Protein AF-A0A536T4I9-F1 (afdb_monomer)

Mean predicted aligned error: 5.77 Å

Radius of gyration: 16.36 Å; Cα contacts (8 Å, |Δi|>4): 347; chains: 1; bounding box: 30×30×63 Å

Secondary structure (DSSP, 8-state):
----S-EEEEEEEEEEEEGGGGGGGS-TTS-HHHHHHHHHHEEEEEEEEEEEEEEEEGGG-S-SSTTTEEEEEEEEEEEEEE--STTSPPEEEEEEEEEEETTEEEEEEEEEEETTEEEEEEEEEES-TT-TT---EEEEEEE---

pLDDT: mean 88.09, std 9.7, range [40.94, 97.31]

Solvent-accessible surface area (backbone atoms only — not comparable to full-atom values): 7723 Å² total; per-residue (Å²): 131,86,75,69,87,42,75,46,81,45,78,49,77,35,74,66,45,59,42,46,56,50,41,76,76,55,66,85,86,54,60,67,65,58,39,53,45,41,48,62,16,27,74,34,30,40,33,28,71,27,40,39,38,39,35,33,43,55,80,58,59,72,24,83,45,74,91,56,15,46,37,35,38,38,33,35,39,37,55,25,27,41,45,85,49,90,96,54,83,44,37,35,55,27,26,34,40,41,39,33,56,43,35,27,37,41,34,42,28,59,36,29,29,45,89,86,26,42,32,32,66,28,39,38,36,30,77,42,74,80,48,93,79,62,57,80,47,75,49,63,47,76,55,64,85,130

Nearest PDB structures (foldseek):
  5vtg-assembly1_A  TM=4.777E-01  e=1.080E+00  Escherichia coli K-12

Sequence (146 aa):
MAGGPGTIDLTAQVARADLREAYRYLPAKLPAAVRGWLRRSLVGGTASDGRLKLSGDLADFPFADAKKGQLQLALKGQGVTLDYADQWPPLFDLGGELRIDGPHLTVEARTGRVFSTALSQVKAGIADLRSPNRIVQIEGEAAGPT

Structure (mmCIF, N/CA/C/O backbone):
data_AF-A0A536T4I9-F1
#
_entry.id   AF-A0A536T4I9-F1
#
loop_
_atom_site.group_PDB
_atom_site.id
_atom_site.type_symbol
_atom_site.label_atom_id
_atom_site.label_alt_id
_atom_site.label_comp_id
_atom_site.label_asym_id
_atom_site.label_entity_id
_atom_site.label_seq_id
_atom_site.pdbx_PDB_ins_code
_atom_site.Cartn_x
_atom_site.Cartn_y
_atom_site.Cartn_z
_atom_site.occupancy
_atom_site.B_iso_or_equiv
_atom_site.auth_seq_id
_atom_site.auth_comp_id
_atom_site.auth_asym_id
_atom_site.auth_atom_id
_atom_site.pdbx_PDB_model_num
ATOM 1 N N . MET A 1 1 ? 9.918 -11.004 -34.258 1.00 40.94 1 MET A N 1
ATOM 2 C CA . MET A 1 1 ? 10.614 -10.398 -33.104 1.00 40.94 1 MET A CA 1
ATOM 3 C C . MET A 1 1 ? 9.533 -9.875 -32.177 1.00 40.94 1 MET A C 1
ATOM 5 O O . MET A 1 1 ? 8.751 -9.046 -32.620 1.00 40.94 1 MET A O 1
ATOM 9 N N . ALA A 1 2 ? 9.376 -10.441 -30.980 1.00 48.91 2 ALA A N 1
ATOM 10 C CA . ALA A 1 2 ? 8.368 -9.951 -30.043 1.00 48.91 2 ALA A CA 1
ATOM 11 C C . ALA A 1 2 ? 8.836 -8.585 -29.526 1.00 48.91 2 ALA A C 1
ATOM 13 O O . ALA A 1 2 ? 9.878 -8.507 -28.877 1.00 48.91 2 ALA A O 1
ATOM 14 N N . GLY A 1 3 ? 8.122 -7.516 -29.889 1.00 55.19 3 GLY A N 1
ATOM 15 C CA . GLY A 1 3 ? 8.363 -6.189 -29.331 1.00 55.19 3 GLY A CA 1
ATOM 16 C C . GLY A 1 3 ? 8.261 -6.272 -27.813 1.00 55.19 3 GLY A C 1
ATOM 17 O O . GLY A 1 3 ? 7.338 -6.903 -27.295 1.00 55.19 3 GLY A O 1
ATOM 18 N N . GLY A 1 4 ? 9.243 -5.707 -27.108 1.00 69.06 4 GLY A N 1
ATOM 19 C CA . GLY A 1 4 ? 9.216 -5.628 -25.651 1.00 69.06 4 GLY A CA 1
ATOM 20 C C . GLY A 1 4 ? 7.925 -4.964 -25.150 1.00 69.06 4 GLY A C 1
ATOM 21 O O . GLY A 1 4 ? 7.175 -4.393 -25.941 1.00 69.06 4 GLY A O 1
ATOM 22 N N . PRO A 1 5 ? 7.653 -5.000 -23.836 1.00 76.25 5 PRO A N 1
ATOM 23 C CA . PRO A 1 5 ? 6.429 -4.429 -23.261 1.00 76.25 5 PRO A CA 1
ATOM 24 C C . PRO A 1 5 ? 6.227 -2.933 -23.576 1.00 76.25 5 PRO A C 1
ATOM 26 O O . PRO A 1 5 ? 5.128 -2.423 -23.382 1.00 76.25 5 PRO A O 1
ATOM 29 N N . GLY A 1 6 ? 7.255 -2.261 -24.101 1.00 82.75 6 GLY A N 1
ATOM 30 C CA . GLY A 1 6 ? 7.193 -0.912 -24.637 1.00 82.75 6 GLY A CA 1
ATOM 31 C C . GLY A 1 6 ? 7.593 0.132 -23.606 1.00 82.75 6 GLY A C 1
ATOM 32 O O . GLY A 1 6 ? 7.773 -0.153 -22.419 1.00 82.75 6 GLY A O 1
ATOM 33 N N . THR A 1 7 ? 7.734 1.362 -24.081 1.00 85.25 7 THR A N 1
ATOM 34 C CA . THR A 1 7 ? 7.931 2.527 -23.223 1.00 85.25 7 THR A CA 1
ATOM 35 C C . THR A 1 7 ? 6.574 3.056 -22.781 1.00 85.25 7 THR A C 1
ATOM 37 O O . THR A 1 7 ? 5.632 3.110 -23.571 1.00 85.25 7 THR A O 1
ATOM 40 N N . ILE A 1 8 ? 6.478 3.454 -21.518 1.00 86.62 8 ILE A N 1
ATOM 41 C CA . ILE A 1 8 ? 5.304 4.115 -20.959 1.00 86.62 8 ILE A CA 1
ATOM 42 C C . ILE A 1 8 ? 5.672 5.538 -20.543 1.00 86.62 8 ILE A C 1
ATOM 44 O O . ILE A 1 8 ? 6.784 5.783 -20.081 1.00 86.62 8 ILE A O 1
ATOM 48 N N . ASP A 1 9 ? 4.734 6.463 -20.702 1.00 90.69 9 ASP A N 1
ATOM 49 C CA . ASP A 1 9 ? 4.720 7.753 -20.018 1.00 90.69 9 ASP A CA 1
ATOM 50 C C . ASP A 1 9 ? 3.274 8.024 -19.602 1.00 90.69 9 ASP A C 1
ATOM 52 O O . ASP A 1 9 ? 2.407 8.343 -20.417 1.00 90.69 9 ASP A O 1
ATOM 56 N N . LEU A 1 10 ? 2.987 7.750 -18.335 1.00 89.88 10 LEU A N 1
ATOM 57 C CA . LEU A 1 10 ? 1.659 7.793 -17.757 1.00 89.88 10 LEU A CA 1
ATOM 58 C C . LEU A 1 10 ? 1.683 8.686 -16.526 1.00 89.88 10 LEU A C 1
ATOM 60 O O . LEU A 1 10 ? 2.354 8.400 -15.533 1.00 89.88 10 LEU A O 1
ATOM 64 N N . THR A 1 11 ? 0.853 9.720 -16.563 1.00 93.19 11 THR A N 1
ATOM 65 C CA . THR A 1 11 ? 0.447 10.464 -15.375 1.00 93.19 11 THR A CA 1
ATOM 66 C C . THR A 1 11 ? -1.043 10.252 -15.179 1.00 93.19 11 THR A C 1
ATOM 68 O O . THR A 1 11 ? -1.835 10.536 -16.075 1.00 93.19 11 THR A O 1
ATOM 71 N N . ALA A 1 12 ? -1.430 9.744 -14.014 1.00 91.38 12 ALA A N 1
ATOM 72 C CA . ALA A 1 12 ? -2.823 9.509 -13.675 1.00 91.38 12 ALA A CA 1
ATOM 73 C C . ALA A 1 12 ? -3.155 10.116 -12.314 1.00 91.38 12 ALA A C 1
ATOM 75 O O . ALA A 1 12 ? -2.356 10.082 -11.375 1.00 91.38 12 ALA A O 1
ATOM 76 N N . GLN A 1 13 ? -4.362 10.661 -12.217 1.00 93.69 13 GLN A N 1
ATOM 77 C CA . GLN A 1 13 ? -4.939 11.131 -10.968 1.00 93.69 13 GLN A CA 1
ATOM 78 C C . GLN A 1 13 ? -6.263 10.419 -10.742 1.00 93.69 13 GLN A C 1
ATOM 80 O O . GLN A 1 13 ? -7.064 10.256 -11.661 1.00 93.69 13 GLN A O 1
ATOM 85 N N . VAL A 1 14 ? -6.481 9.988 -9.508 1.00 89.56 14 VAL A N 1
ATOM 86 C CA . VAL A 1 14 ? -7.653 9.228 -9.101 1.00 89.56 14 VAL A CA 1
ATOM 87 C C . VAL A 1 14 ? -8.263 9.939 -7.906 1.00 89.56 14 VAL A C 1
ATOM 89 O O . VAL A 1 14 ? -7.732 9.886 -6.798 1.00 89.56 14 VAL A O 1
ATOM 92 N N . ALA A 1 15 ? -9.387 10.618 -8.133 1.00 92.12 15 ALA A N 1
ATOM 93 C CA . ALA A 1 15 ? -10.099 11.315 -7.063 1.00 92.12 15 ALA A CA 1
ATOM 94 C C . ALA A 1 15 ? -10.660 10.323 -6.033 1.00 92.12 15 ALA A C 1
ATOM 96 O O . ALA A 1 15 ? -10.573 10.548 -4.827 1.00 92.12 15 ALA A O 1
ATOM 97 N N . ARG A 1 16 ? -11.206 9.203 -6.521 1.00 93.19 16 ARG A N 1
ATOM 98 C CA . ARG A 1 16 ? -11.706 8.097 -5.709 1.00 93.19 16 ARG A CA 1
ATOM 99 C C . ARG A 1 16 ? -11.555 6.780 -6.465 1.00 93.19 16 ARG A C 1
ATOM 101 O O . ARG A 1 16 ? -11.851 6.725 -7.655 1.00 93.19 16 ARG A O 1
ATOM 108 N N . ALA A 1 17 ? -11.144 5.727 -5.771 1.00 92.69 17 ALA A N 1
ATOM 109 C CA . ALA A 1 17 ? -11.150 4.360 -6.279 1.00 92.69 17 ALA A CA 1
ATOM 110 C C . ALA A 1 17 ? -11.569 3.369 -5.195 1.00 92.69 17 ALA A C 1
ATOM 112 O O . ALA A 1 17 ? -11.361 3.595 -4.004 1.00 92.69 17 ALA A O 1
ATOM 113 N N . ASP A 1 18 ? -12.145 2.256 -5.632 1.00 95.12 18 ASP A N 1
ATOM 114 C CA . ASP A 1 18 ? -12.391 1.099 -4.783 1.00 95.12 18 ASP A CA 1
ATOM 115 C C . ASP A 1 18 ? -11.110 0.263 -4.687 1.00 95.12 18 ASP A C 1
ATOM 117 O O . ASP A 1 18 ? -10.575 -0.188 -5.706 1.00 95.12 18 ASP A O 1
ATOM 121 N N . LEU A 1 19 ? -10.601 0.063 -3.470 1.00 93.50 19 LEU A N 1
ATOM 122 C CA . LEU A 1 19 ? -9.367 -0.695 -3.258 1.00 93.50 19 LEU A CA 1
ATOM 123 C C . LEU A 1 19 ? -9.527 -2.185 -3.574 1.00 93.50 19 LEU A C 1
ATOM 125 O O . LEU A 1 19 ? -8.531 -2.834 -3.896 1.00 93.50 19 LEU A O 1
ATOM 129 N N . ARG A 1 20 ? -10.758 -2.711 -3.585 1.00 95.00 20 ARG A N 1
ATOM 130 C CA . ARG A 1 20 ? -11.042 -4.097 -3.992 1.00 95.00 20 ARG A CA 1
ATOM 131 C C . ARG A 1 20 ? -10.660 -4.357 -5.444 1.00 95.00 20 ARG A C 1
ATOM 133 O O . ARG A 1 20 ? -10.304 -5.474 -5.795 1.00 95.00 20 ARG A O 1
ATOM 140 N N . GLU A 1 21 ? -10.664 -3.322 -6.282 1.00 93.62 21 GLU A N 1
ATOM 141 C CA . GLU A 1 21 ? -10.322 -3.417 -7.704 1.00 93.62 21 GLU A CA 1
ATOM 142 C C . GLU A 1 21 ? -8.840 -3.119 -7.993 1.00 93.62 21 GLU A C 1
ATOM 144 O O . GLU A 1 21 ? -8.403 -3.198 -9.144 1.00 93.62 21 GLU A O 1
ATOM 149 N N . ALA A 1 22 ? -8.028 -2.823 -6.969 1.00 90.19 22 ALA A N 1
ATOM 150 C CA . ALA A 1 22 ? -6.627 -2.428 -7.137 1.00 90.19 22 ALA A CA 1
ATOM 151 C C . ALA A 1 22 ? -5.792 -3.469 -7.910 1.00 90.19 22 ALA A C 1
ATOM 153 O O . ALA A 1 22 ? -4.933 -3.110 -8.718 1.00 90.19 22 ALA A O 1
ATOM 154 N N . TYR A 1 23 ? -6.082 -4.765 -7.736 1.00 89.44 23 TYR A N 1
ATOM 155 C CA . TYR A 1 23 ? -5.378 -5.866 -8.411 1.00 89.44 23 TYR A CA 1
ATOM 156 C C . TYR A 1 23 ? -5.459 -5.808 -9.949 1.00 89.44 23 TYR A C 1
ATOM 158 O O . TYR A 1 23 ? -4.626 -6.402 -10.645 1.00 89.44 23 TYR A O 1
ATOM 166 N N . ARG A 1 24 ? -6.458 -5.110 -10.504 1.00 90.12 24 ARG A N 1
ATOM 167 C CA . ARG A 1 24 ? -6.661 -4.977 -11.954 1.00 90.12 24 ARG A CA 1
ATOM 168 C C . ARG A 1 24 ? -5.657 -4.032 -12.598 1.00 90.12 24 ARG A C 1
AT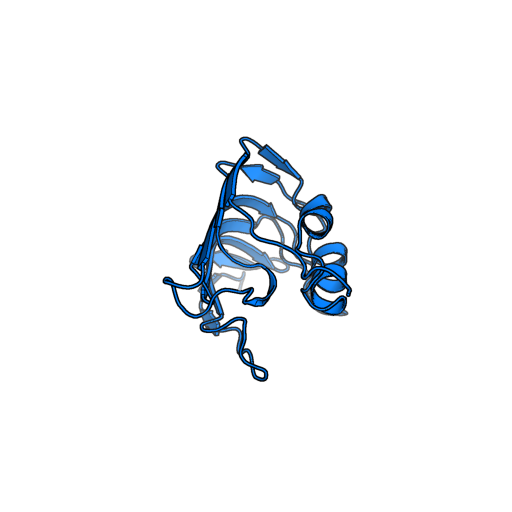OM 170 O O . ARG A 1 24 ? -5.338 -4.202 -13.770 1.00 90.12 24 ARG A O 1
ATOM 177 N N . TYR A 1 25 ? -5.120 -3.094 -11.824 1.00 87.31 25 TYR A N 1
ATOM 178 C CA . TYR A 1 25 ? -4.265 -2.012 -12.312 1.00 87.31 25 TYR A CA 1
ATOM 179 C C . TYR A 1 25 ? -2.768 -2.281 -12.099 1.00 87.31 25 TYR A C 1
ATOM 181 O O . TYR A 1 25 ? -1.937 -1.392 -12.264 1.00 87.31 25 TYR A O 1
ATOM 189 N N . LEU A 1 26 ? -2.408 -3.520 -11.751 1.00 84.06 26 LEU A N 1
ATOM 190 C CA . LEU A 1 26 ? -1.019 -3.951 -11.611 1.00 84.06 26 LEU A CA 1
ATOM 191 C C . LEU A 1 26 ? -0.398 -4.306 -12.972 1.00 84.06 26 LEU A C 1
ATOM 193 O O . LEU A 1 26 ? -1.004 -5.091 -13.722 1.00 84.06 26 LEU A O 1
ATOM 197 N N . PRO A 1 27 ? 0.838 -3.846 -13.258 1.00 81.38 27 PRO A N 1
ATOM 198 C CA . PRO A 1 27 ? 1.583 -4.243 -14.448 1.00 81.38 27 PRO A CA 1
ATOM 199 C C . PRO A 1 27 ? 1.634 -5.763 -14.641 1.00 81.38 27 PRO A C 1
ATOM 201 O O . PRO A 1 27 ? 1.818 -6.523 -13.688 1.00 81.38 27 PRO A O 1
ATOM 204 N N . ALA A 1 28 ? 1.505 -6.218 -15.889 1.00 80.69 28 ALA A N 1
ATOM 205 C CA . ALA A 1 28 ? 1.490 -7.645 -16.228 1.00 80.69 28 ALA A CA 1
ATOM 206 C C . ALA A 1 28 ? 2.794 -8.380 -15.864 1.00 80.69 28 ALA A C 1
ATOM 208 O O . ALA A 1 28 ? 2.763 -9.577 -15.605 1.00 80.69 28 ALA A O 1
ATOM 209 N N . LYS A 1 29 ? 3.922 -7.659 -15.795 1.00 79.12 29 LYS A N 1
ATOM 210 C CA . LYS A 1 29 ? 5.228 -8.203 -15.395 1.00 79.12 29 LYS A CA 1
ATOM 211 C C . LYS A 1 29 ? 5.330 -8.600 -13.921 1.00 79.12 29 LYS A C 1
ATOM 213 O O . LYS A 1 29 ? 6.244 -9.342 -13.571 1.00 79.12 29 LYS A O 1
ATOM 218 N N . LEU A 1 30 ? 4.460 -8.086 -13.048 1.00 80.25 30 LEU A N 1
ATOM 219 C CA . LEU A 1 30 ? 4.502 -8.459 -11.636 1.00 80.25 30 LEU A CA 1
ATOM 220 C C . LEU A 1 30 ? 4.094 -9.929 -11.452 1.00 80.25 30 LEU A C 1
ATOM 222 O O . LEU A 1 30 ? 3.205 -10.404 -12.165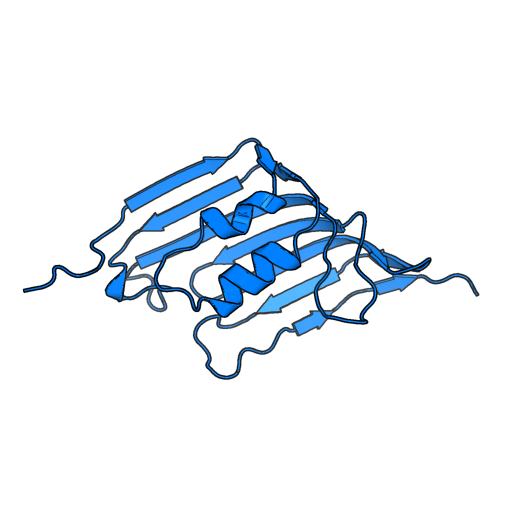 1.00 80.25 30 LEU A O 1
ATOM 226 N N . PRO A 1 31 ? 4.677 -10.645 -10.470 1.00 83.88 31 PRO A N 1
ATOM 227 C CA . PRO A 1 31 ? 4.312 -12.030 -10.203 1.00 83.88 31 PRO A CA 1
ATOM 228 C C . PRO A 1 31 ? 2.806 -12.182 -9.964 1.00 83.88 31 PRO A C 1
ATOM 230 O O . PRO A 1 31 ? 2.205 -11.414 -9.207 1.00 83.88 31 PRO A O 1
ATOM 233 N N . ALA A 1 32 ? 2.201 -13.219 -10.548 1.00 87.75 32 ALA A N 1
ATOM 234 C CA . ALA A 1 32 ? 0.773 -13.506 -10.388 1.00 87.75 32 ALA A CA 1
ATOM 235 C C . ALA A 1 32 ? 0.359 -13.643 -8.911 1.00 87.75 32 ALA A C 1
ATOM 237 O O . ALA A 1 32 ? -0.755 -13.270 -8.547 1.00 87.75 32 ALA A O 1
ATOM 238 N N . ALA A 1 33 ? 1.276 -14.102 -8.054 1.00 87.81 33 ALA A N 1
ATOM 239 C CA . ALA A 1 33 ? 1.078 -14.186 -6.612 1.00 87.81 33 ALA A CA 1
ATOM 240 C C . ALA A 1 33 ? 0.777 -12.823 -5.964 1.00 87.81 33 ALA A C 1
ATOM 242 O O . ALA A 1 33 ? -0.102 -12.752 -5.114 1.00 87.81 33 ALA A O 1
ATOM 243 N N . VAL A 1 34 ? 1.426 -11.734 -6.400 1.00 87.62 34 VAL A N 1
ATOM 244 C CA . VAL A 1 34 ? 1.180 -10.379 -5.866 1.00 87.62 34 VAL A CA 1
ATOM 245 C C . VAL A 1 34 ? -0.232 -9.920 -6.217 1.00 87.62 34 VAL A C 1
ATOM 247 O O . VAL A 1 34 ? -0.973 -9.443 -5.362 1.00 87.62 34 VAL A O 1
ATOM 250 N N . ARG A 1 35 ? -0.633 -10.123 -7.478 1.00 90.81 35 ARG A N 1
ATOM 251 C CA . ARG A 1 35 ? -1.991 -9.822 -7.950 1.00 90.81 35 ARG A CA 1
ATOM 252 C C . ARG A 1 35 ? -3.038 -10.649 -7.204 1.00 90.81 35 ARG A C 1
ATOM 254 O O . ARG A 1 35 ? -4.071 -10.117 -6.813 1.00 90.81 35 ARG A O 1
ATOM 261 N N . GLY A 1 36 ? -2.768 -11.939 -7.012 1.00 91.81 36 GLY A N 1
ATOM 262 C CA . GLY A 1 36 ? -3.639 -12.853 -6.280 1.00 91.81 36 GLY A CA 1
ATOM 263 C C . GLY A 1 36 ? -3.777 -12.485 -4.805 1.00 91.81 36 GLY A C 1
ATOM 264 O O . GLY A 1 36 ? -4.889 -12.519 -4.288 1.00 91.81 36 GLY A O 1
ATOM 265 N N . TRP A 1 37 ? -2.677 -12.092 -4.156 1.00 92.06 37 TRP A N 1
ATOM 266 C CA . TRP A 1 37 ? -2.681 -11.609 -2.778 1.00 92.06 37 TRP A CA 1
ATOM 267 C C . TRP A 1 37 ? -3.505 -10.327 -2.658 1.00 92.06 37 TRP A C 1
ATOM 269 O O . TRP A 1 37 ? -4.480 -10.323 -1.925 1.00 92.06 37 TRP A O 1
ATOM 279 N N . LEU A 1 38 ? -3.238 -9.295 -3.471 1.00 92.56 38 LEU A N 1
ATOM 280 C CA . LEU A 1 38 ? -4.011 -8.044 -3.425 1.00 92.56 38 LEU A CA 1
ATOM 281 C C . LEU A 1 38 ? -5.511 -8.262 -3.656 1.00 92.56 38 LEU A C 1
ATOM 283 O O . LEU A 1 38 ? -6.326 -7.663 -2.962 1.00 92.56 38 LEU A O 1
ATOM 287 N N . ARG A 1 39 ? -5.874 -9.146 -4.594 1.00 93.94 39 ARG A N 1
ATOM 288 C CA . ARG A 1 39 ? -7.274 -9.496 -4.871 1.00 93.94 39 ARG A CA 1
ATOM 289 C C . ARG A 1 39 ? -7.975 -10.139 -3.669 1.00 93.94 39 ARG A C 1
ATOM 291 O O . ARG A 1 39 ? -9.174 -9.945 -3.516 1.00 93.94 39 ARG A O 1
ATOM 298 N N . ARG A 1 40 ? -7.272 -10.957 -2.880 1.00 94.12 40 ARG A N 1
ATOM 299 C CA . ARG A 1 40 ? -7.852 -11.630 -1.706 1.00 94.12 40 ARG A CA 1
ATOM 300 C C . ARG A 1 40 ? -7.794 -10.762 -0.457 1.00 94.12 40 ARG A C 1
ATOM 302 O O . ARG A 1 40 ? -8.732 -10.781 0.322 1.00 94.12 40 ARG A O 1
ATOM 309 N N . SER A 1 41 ? -6.714 -10.007 -0.291 1.00 94.88 41 SER A N 1
ATOM 310 C CA . SER A 1 41 ? -6.424 -9.304 0.950 1.00 94.88 41 SER A CA 1
ATOM 311 C C . SER A 1 41 ? -7.108 -7.955 1.061 1.00 94.88 41 SER A C 1
ATOM 313 O O . SER A 1 41 ? -7.490 -7.569 2.158 1.00 94.88 41 SER A O 1
ATOM 315 N N . LEU A 1 42 ? -7.309 -7.232 -0.042 1.00 94.88 42 LEU A N 1
ATOM 316 C CA . LEU A 1 42 ? -8.067 -5.981 -0.020 1.00 94.88 42 LEU A CA 1
ATOM 317 C C . LEU A 1 42 ? -9.557 -6.275 -0.182 1.00 94.88 42 LEU A C 1
ATOM 319 O O . LEU A 1 42 ? -10.095 -6.252 -1.288 1.00 94.88 42 LEU A O 1
ATOM 323 N N . VAL A 1 43 ? -10.225 -6.551 0.936 1.00 95.19 43 VAL A N 1
ATOM 324 C CA . VAL A 1 43 ? -11.648 -6.932 0.949 1.00 95.19 43 VAL A CA 1
ATOM 325 C C . VAL A 1 43 ? -12.590 -5.731 1.060 1.00 95.19 43 VAL A C 1
ATOM 327 O O . VAL A 1 43 ? -13.784 -5.855 0.792 1.00 95.19 43 VAL A O 1
ATOM 330 N N . GLY A 1 44 ? -12.068 -4.551 1.401 1.00 95.88 44 GLY A N 1
ATOM 331 C CA . GLY A 1 44 ? -12.844 -3.317 1.480 1.00 95.88 44 GLY A CA 1
ATOM 332 C C . GLY A 1 44 ? -11.975 -2.072 1.620 1.00 95.88 44 GLY A C 1
ATOM 333 O O . GLY A 1 44 ? -10.796 -2.160 1.962 1.00 95.88 44 GLY A O 1
ATOM 334 N N . GLY A 1 45 ? -12.578 -0.913 1.368 1.00 96.00 45 GLY A N 1
ATOM 335 C CA . GLY A 1 45 ? -11.952 0.396 1.532 1.00 96.00 45 GLY A CA 1
ATOM 336 C C . GLY A 1 45 ? -11.948 1.237 0.266 1.00 96.00 45 GLY A C 1
ATOM 337 O O . GLY A 1 45 ? -12.076 0.740 -0.855 1.00 96.00 45 GLY A O 1
ATOM 338 N N . THR A 1 46 ? -11.769 2.538 0.458 1.00 97.06 46 THR A N 1
ATOM 339 C CA . THR A 1 46 ? -11.680 3.502 -0.639 1.00 97.06 46 THR A CA 1
ATOM 340 C C . THR A 1 46 ? -10.330 4.188 -0.635 1.00 97.06 46 THR A C 1
ATOM 342 O O . THR A 1 46 ? -9.849 4.606 0.419 1.00 97.06 46 THR A O 1
ATOM 345 N N . ALA A 1 47 ? -9.752 4.341 -1.821 1.00 95.44 47 ALA A N 1
ATOM 346 C CA . ALA A 1 47 ? -8.626 5.223 -2.052 1.00 95.44 47 ALA A CA 1
ATOM 347 C C . ALA A 1 47 ? -9.114 6.591 -2.531 1.00 95.44 47 ALA A C 1
ATOM 349 O O . ALA A 1 47 ? -10.061 6.671 -3.315 1.00 95.44 47 ALA A O 1
ATOM 350 N N . SER A 1 48 ? -8.440 7.653 -2.113 1.00 96.19 48 SER A N 1
ATOM 351 C CA . SER A 1 48 ? -8.632 9.017 -2.603 1.00 96.19 48 SER A CA 1
ATOM 352 C C . SER A 1 48 ? -7.292 9.723 -2.774 1.00 96.19 48 SER A C 1
ATOM 354 O O . SER A 1 48 ? -6.255 9.230 -2.321 1.00 96.19 48 SER A O 1
ATOM 356 N N . ASP A 1 49 ? -7.309 10.882 -3.435 1.00 95.00 49 ASP A N 1
ATOM 357 C CA . ASP A 1 49 ? -6.110 11.685 -3.720 1.00 95.00 49 ASP A CA 1
ATOM 358 C C . ASP A 1 49 ? -4.979 10.871 -4.379 1.00 95.00 49 ASP A C 1
ATOM 360 O O . ASP A 1 49 ? -3.794 11.120 -4.154 1.00 95.00 49 ASP A O 1
ATOM 364 N N . GLY A 1 50 ? -5.349 9.877 -5.190 1.00 94.38 50 GLY A N 1
ATOM 365 C CA . GLY A 1 50 ? -4.411 8.991 -5.857 1.00 94.38 50 GLY A CA 1
ATOM 366 C C . GLY A 1 50 ? -3.647 9.733 -6.947 1.00 94.38 50 GLY A C 1
ATOM 367 O O . GLY A 1 50 ? -4.251 10.345 -7.826 1.00 94.38 50 GLY A O 1
ATOM 368 N N . ARG A 1 51 ? -2.320 9.665 -6.918 1.00 95.75 51 ARG A N 1
ATOM 369 C CA . ARG A 1 51 ? -1.427 10.235 -7.931 1.00 95.75 51 ARG A CA 1
ATOM 370 C C . ARG A 1 51 ? -0.431 9.174 -8.350 1.00 95.75 51 ARG A C 1
ATOM 372 O O . ARG A 1 51 ? 0.304 8.660 -7.512 1.00 95.75 51 ARG A O 1
ATOM 379 N N . LEU A 1 52 ? -0.410 8.870 -9.639 1.00 92.94 52 LEU A N 1
ATOM 380 C CA . LEU A 1 52 ? 0.516 7.931 -10.250 1.00 92.94 52 LEU A CA 1
ATOM 381 C C . LEU A 1 52 ? 1.327 8.660 -11.315 1.00 92.94 52 LEU A C 1
ATOM 383 O O . LEU A 1 52 ? 0.761 9.303 -12.199 1.00 92.94 52 LEU A O 1
ATOM 387 N N . LYS A 1 53 ? 2.642 8.496 -11.256 1.00 92.75 53 LYS A N 1
ATOM 388 C CA . LYS A 1 53 ? 3.556 8.809 -12.345 1.00 92.75 53 LYS A CA 1
ATOM 389 C C . LYS A 1 53 ? 4.370 7.565 -12.662 1.00 92.75 53 LYS A C 1
ATOM 391 O O . LYS A 1 53 ? 5.056 7.028 -11.793 1.00 92.75 53 LYS A O 1
ATOM 396 N N . LEU A 1 54 ? 4.270 7.104 -13.898 1.00 90.44 54 LEU A N 1
ATOM 397 C CA . LEU A 1 54 ? 4.953 5.923 -14.394 1.00 90.44 54 LEU A CA 1
ATOM 398 C C . LEU A 1 54 ? 5.560 6.245 -15.756 1.00 90.44 54 LEU A C 1
ATOM 400 O O . LEU A 1 54 ? 4.825 6.428 -16.718 1.00 90.44 54 LEU A O 1
ATOM 404 N N . SER A 1 55 ? 6.884 6.310 -15.844 1.00 90.06 55 SER A N 1
ATOM 405 C CA . SER A 1 55 ? 7.576 6.594 -17.107 1.00 90.06 55 SER A CA 1
ATOM 406 C C . SER A 1 55 ? 8.814 5.719 -17.268 1.00 90.06 55 SER A C 1
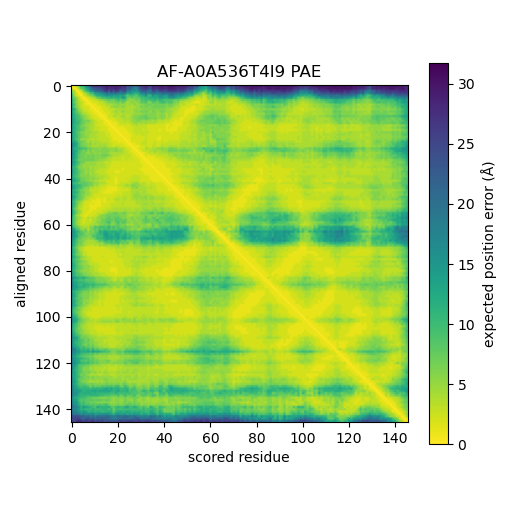ATOM 408 O O . SER A 1 55 ? 9.450 5.405 -16.267 1.00 90.06 55 SER A O 1
ATOM 410 N N . GLY A 1 56 ? 9.150 5.306 -18.490 1.00 87.94 56 GLY A N 1
ATOM 411 C CA . GLY A 1 56 ? 10.340 4.498 -18.793 1.00 87.94 56 GLY A CA 1
ATOM 412 C C . GLY A 1 56 ? 10.046 3.216 -19.572 1.00 87.94 56 GLY A C 1
ATOM 413 O O . GLY A 1 56 ? 8.910 2.958 -19.974 1.00 87.94 56 GLY A O 1
ATOM 414 N N . ASP A 1 57 ? 11.077 2.404 -19.805 1.00 85.50 57 ASP A N 1
ATOM 415 C CA . ASP A 1 57 ? 10.935 1.108 -20.480 1.00 85.50 57 ASP A CA 1
ATOM 416 C C . ASP A 1 57 ? 10.389 0.046 -19.513 1.00 85.50 57 ASP A C 1
ATOM 418 O O . ASP A 1 57 ? 11.042 -0.337 -18.542 1.00 85.50 57 ASP A O 1
ATOM 422 N N . LEU A 1 58 ? 9.200 -0.494 -19.785 1.00 82.12 58 LEU A N 1
ATOM 423 C CA . LEU A 1 58 ? 8.592 -1.535 -18.951 1.00 82.12 58 LEU A CA 1
ATOM 424 C C . LEU A 1 58 ? 9.453 -2.810 -18.856 1.00 82.12 58 LEU A C 1
ATOM 426 O O . LEU A 1 58 ? 9.229 -3.646 -17.974 1.00 82.12 58 LEU A O 1
ATOM 430 N N . ALA A 1 59 ? 10.453 -2.983 -19.724 1.00 80.94 59 ALA A N 1
ATOM 431 C CA . ALA A 1 59 ? 11.467 -4.016 -19.594 1.00 80.94 59 ALA A CA 1
ATOM 432 C C . ALA A 1 59 ? 12.269 -3.897 -18.280 1.00 80.94 59 ALA A C 1
ATOM 434 O O . ALA A 1 59 ? 12.579 -4.932 -17.689 1.00 80.94 59 ALA A O 1
ATOM 435 N N . ASP A 1 60 ? 12.501 -2.682 -17.780 1.00 80.50 60 ASP A N 1
ATOM 436 C CA . ASP A 1 60 ? 13.290 -2.375 -16.578 1.00 80.50 60 ASP A CA 1
ATOM 437 C C . ASP A 1 60 ? 12.441 -2.208 -15.292 1.00 80.50 60 ASP A C 1
ATOM 439 O O . ASP A 1 60 ? 12.974 -1.908 -14.220 1.00 80.50 60 ASP A O 1
ATOM 443 N N . PHE A 1 61 ? 11.118 -2.399 -15.364 1.00 79.88 61 PHE A N 1
ATOM 444 C CA . PHE A 1 61 ? 10.216 -2.273 -14.210 1.00 79.88 61 PHE A CA 1
ATOM 445 C C . PHE A 1 61 ? 10.472 -3.360 -13.136 1.00 79.88 61 PHE A C 1
ATOM 447 O O . PHE A 1 61 ? 10.630 -4.528 -13.510 1.00 79.88 61 PHE A O 1
ATOM 454 N N . PRO A 1 62 ? 10.412 -3.056 -11.816 1.00 71.31 62 PRO A N 1
ATOM 455 C CA . PRO A 1 62 ? 10.085 -1.778 -11.169 1.00 71.31 62 PRO A CA 1
ATOM 456 C C . PRO A 1 62 ? 11.335 -0.913 -10.973 1.00 71.31 62 PRO A C 1
ATOM 458 O O . PRO A 1 62 ? 12.184 -1.219 -10.140 1.00 71.31 62 PRO A O 1
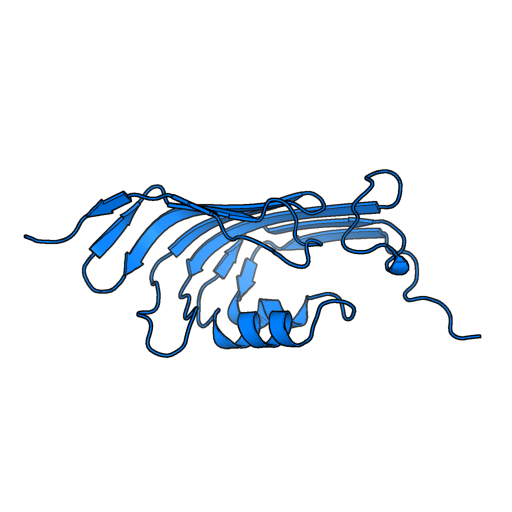ATOM 461 N N . PHE A 1 63 ? 11.438 0.145 -11.776 1.00 78.25 63 PHE A N 1
ATOM 462 C CA . PHE A 1 63 ? 12.646 0.927 -12.043 1.00 78.25 63 PHE A CA 1
ATOM 463 C C . PHE A 1 63 ? 13.565 1.137 -10.832 1.00 78.25 63 PHE A C 1
ATOM 465 O O . PHE A 1 63 ? 13.215 1.800 -9.860 1.00 78.25 63 PHE A O 1
ATOM 472 N N . ALA A 1 64 ? 14.766 0.572 -10.928 1.00 68.50 64 ALA A N 1
ATOM 473 C CA . ALA A 1 64 ? 15.824 0.707 -9.931 1.00 68.50 64 ALA A CA 1
ATOM 474 C C . ALA A 1 64 ? 16.647 1.987 -10.084 1.00 68.50 64 ALA A C 1
ATOM 476 O O . ALA A 1 64 ? 17.122 2.560 -9.110 1.00 68.50 64 ALA A O 1
ATOM 477 N N . ASP A 1 65 ? 16.860 2.372 -11.339 1.00 75.94 65 ASP A N 1
ATOM 478 C CA . ASP A 1 65 ? 17.623 3.541 -11.737 1.00 75.94 65 ASP A CA 1
ATOM 479 C C . ASP A 1 65 ? 16.632 4.580 -12.250 1.00 75.94 65 ASP A C 1
ATOM 481 O O . ASP A 1 65 ? 15.922 4.336 -13.230 1.00 75.94 65 ASP A O 1
ATOM 485 N N . ALA A 1 66 ? 16.609 5.743 -11.601 1.00 73.50 66 ALA A N 1
ATOM 486 C CA . ALA A 1 66 ? 15.759 6.863 -11.985 1.00 73.50 66 ALA A CA 1
ATOM 487 C C . ALA A 1 66 ? 16.011 7.336 -13.430 1.00 73.50 66 ALA A C 1
ATOM 489 O O . ALA A 1 66 ? 15.143 7.963 -14.030 1.00 73.50 66 ALA A O 1
ATOM 490 N N . LYS A 1 67 ? 17.179 7.023 -14.014 1.00 78.81 67 LYS A N 1
ATOM 491 C CA . LYS A 1 67 ? 17.492 7.307 -15.423 1.00 78.81 67 LYS A CA 1
ATOM 492 C C . LYS A 1 67 ? 16.779 6.372 -16.400 1.00 78.81 67 LYS A C 1
ATOM 494 O O . LYS A 1 67 ? 16.589 6.744 -17.552 1.00 78.81 67 LYS A O 1
ATOM 499 N N . LYS A 1 68 ? 16.415 5.162 -15.962 1.00 79.88 68 LYS A N 1
ATOM 500 C CA . LYS A 1 68 ? 15.720 4.154 -16.781 1.00 79.88 68 LYS A CA 1
ATOM 501 C C . LYS A 1 68 ? 14.203 4.288 -16.717 1.00 79.88 68 LYS A C 1
ATOM 503 O O . LYS A 1 68 ? 13.501 3.888 -17.644 1.00 79.88 68 LYS A O 1
ATOM 508 N N . GLY A 1 69 ? 13.706 4.846 -15.621 1.00 84.69 69 GLY A N 1
ATOM 509 C CA . GLY A 1 69 ? 12.302 5.154 -15.455 1.00 84.69 69 GLY A CA 1
ATOM 510 C C . GLY A 1 69 ? 11.961 5.596 -14.043 1.00 84.69 69 GLY A C 1
ATOM 511 O O . GLY A 1 69 ? 12.784 5.579 -13.132 1.00 84.69 69 GLY A O 1
ATOM 512 N N . GLN A 1 70 ? 10.710 5.989 -13.869 1.00 88.12 70 GLN A N 1
ATOM 513 C CA . GLN A 1 70 ? 10.159 6.496 -12.629 1.00 88.12 70 GLN A CA 1
ATOM 514 C C . GLN A 1 70 ? 8.860 5.760 -12.325 1.00 88.12 70 GLN A C 1
ATOM 516 O O . GLN A 1 70 ? 7.983 5.671 -13.181 1.00 88.12 70 GLN A O 1
ATOM 521 N N . LEU A 1 71 ? 8.733 5.272 -11.091 1.00 90.19 71 LEU A N 1
ATOM 522 C CA . LEU A 1 71 ? 7.475 4.828 -10.503 1.00 90.19 71 LEU A CA 1
ATOM 523 C C . LEU A 1 71 ? 7.236 5.660 -9.247 1.00 90.19 71 LEU A C 1
ATOM 525 O O . LEU A 1 71 ? 7.978 5.538 -8.278 1.00 90.19 71 LEU A O 1
ATOM 529 N N . GLN A 1 72 ? 6.205 6.492 -9.270 1.00 93.31 72 GLN A N 1
ATOM 530 C CA . GLN A 1 72 ? 5.737 7.220 -8.101 1.00 93.31 72 GLN A CA 1
ATOM 531 C C . GLN A 1 72 ? 4.246 7.000 -7.940 1.00 93.31 72 GLN A C 1
ATOM 533 O O . GLN A 1 72 ? 3.473 7.301 -8.847 1.00 93.31 72 GLN A O 1
ATOM 538 N N . LEU A 1 73 ? 3.845 6.490 -6.783 1.00 94.00 73 LEU A N 1
ATOM 539 C CA . LEU A 1 73 ? 2.448 6.350 -6.401 1.00 94.00 73 LEU A CA 1
ATOM 540 C C . LEU A 1 73 ? 2.256 6.990 -5.032 1.00 94.00 73 LEU A C 1
ATOM 542 O O . LEU A 1 73 ? 3.021 6.718 -4.114 1.00 94.00 73 LEU A O 1
ATOM 546 N N . ALA A 1 74 ? 1.224 7.806 -4.882 1.00 96.75 74 ALA A N 1
ATOM 547 C CA . ALA A 1 74 ? 0.759 8.278 -3.587 1.00 96.75 74 ALA A CA 1
ATOM 548 C C . ALA A 1 74 ? -0.764 8.189 -3.550 1.00 96.75 74 ALA A C 1
ATOM 550 O O . ALA A 1 74 ? -1.414 8.603 -4.506 1.00 96.75 74 ALA A O 1
ATOM 551 N N . LEU A 1 75 ? -1.332 7.645 -2.478 1.00 95.94 75 LEU A N 1
ATOM 552 C CA . LEU A 1 75 ? -2.779 7.596 -2.275 1.00 95.94 75 LEU A CA 1
ATOM 553 C C . LEU A 1 75 ? -3.119 7.609 -0.790 1.00 95.94 75 LEU A C 1
ATOM 555 O O . LEU A 1 75 ? -2.331 7.154 0.040 1.00 95.94 75 LEU A O 1
ATOM 559 N N . LYS A 1 76 ? -4.318 8.088 -0.470 1.00 97.31 76 LYS A N 1
ATOM 560 C CA . LYS A 1 76 ? -4.902 7.992 0.868 1.00 97.31 76 LYS A CA 1
ATOM 561 C C . LYS A 1 76 ? -5.918 6.865 0.885 1.00 97.31 76 LYS A C 1
ATOM 563 O O . LYS A 1 76 ? -6.750 6.794 -0.012 1.00 97.31 76 LYS A O 1
ATOM 568 N N . GLY A 1 77 ? -5.844 5.993 1.879 1.00 96.81 77 GLY A N 1
ATOM 569 C CA . GLY A 1 77 ? -6.807 4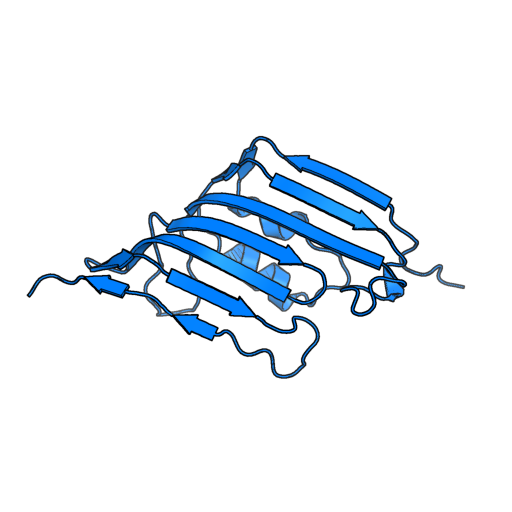.923 2.113 1.00 96.81 77 GLY A CA 1
ATOM 570 C C . GLY A 1 77 ? -7.682 5.241 3.319 1.00 96.81 77 GLY A C 1
ATOM 571 O O . GLY A 1 77 ? -7.185 5.725 4.335 1.00 96.81 77 GLY A O 1
ATOM 572 N N . GLN A 1 78 ? -8.976 4.945 3.219 1.00 97.25 78 GLN A N 1
ATOM 573 C CA . GLN A 1 78 ? -9.920 5.070 4.326 1.00 97.25 78 GLN A CA 1
ATOM 574 C C . GLN A 1 78 ? -10.870 3.874 4.378 1.00 97.25 78 GLN A C 1
ATOM 576 O O . GLN A 1 78 ? -11.315 3.380 3.336 1.00 97.25 78 GLN A O 1
ATOM 581 N N . GLY A 1 79 ? -11.185 3.432 5.601 1.00 96.31 79 GLY A N 1
ATOM 582 C CA . GLY A 1 79 ? -12.079 2.299 5.844 1.00 96.31 79 GLY A CA 1
ATOM 583 C C . GLY A 1 79 ? -11.537 1.005 5.241 1.00 96.31 79 GLY A C 1
ATOM 584 O O . GLY A 1 79 ? -12.310 0.169 4.776 1.00 96.31 79 GLY A O 1
ATOM 585 N N . VAL A 1 80 ? -10.208 0.878 5.151 1.00 97.06 80 VAL A N 1
ATOM 586 C CA . VAL A 1 80 ? -9.587 -0.264 4.484 1.00 97.06 80 VAL A CA 1
ATOM 587 C C . VAL A 1 80 ? -9.695 -1.481 5.387 1.00 97.06 80 VAL A C 1
ATOM 589 O O . VAL A 1 80 ? -9.385 -1.420 6.577 1.00 97.06 80 VAL A O 1
ATOM 592 N N . THR A 1 81 ? -10.154 -2.583 4.802 1.00 96.62 81 THR A N 1
ATOM 593 C CA . THR A 1 81 ? -10.167 -3.891 5.452 1.00 96.62 81 THR A CA 1
ATOM 594 C C . THR A 1 81 ? -9.139 -4.774 4.761 1.00 96.62 81 THR A C 1
ATOM 596 O O . THR A 1 81 ? -9.200 -4.950 3.540 1.00 96.62 81 THR A O 1
ATOM 599 N N . LEU A 1 82 ? -8.186 -5.287 5.539 1.00 95.62 82 LEU A N 1
ATOM 600 C CA . LEU A 1 82 ? -7.049 -6.058 5.052 1.00 95.62 82 LEU A CA 1
ATOM 601 C C . LEU A 1 82 ? -7.034 -7.462 5.667 1.00 95.62 82 LEU A C 1
ATOM 603 O O . LEU A 1 82 ? -6.749 -7.619 6.852 1.00 95.62 82 LEU A O 1
ATOM 607 N N . ASP A 1 83 ? -7.269 -8.470 4.834 1.00 94.81 83 ASP A N 1
ATOM 608 C CA . ASP A 1 83 ? -7.165 -9.894 5.162 1.00 94.81 83 ASP A CA 1
ATOM 609 C C . ASP A 1 83 ? -5.846 -10.470 4.612 1.00 94.81 83 ASP A C 1
ATOM 611 O O . ASP A 1 83 ? -5.743 -10.953 3.484 1.00 94.81 83 ASP A O 1
ATOM 615 N N . TYR A 1 84 ? -4.759 -10.275 5.354 1.00 89.69 84 TYR A N 1
ATOM 616 C CA . TYR A 1 84 ? -3.396 -10.424 4.826 1.00 89.69 84 TYR A CA 1
ATOM 617 C C . TYR A 1 84 ? -2.871 -11.864 4.818 1.00 89.69 84 TYR A C 1
ATOM 619 O O . TYR A 1 84 ? -1.917 -12.134 4.079 1.00 89.69 84 TYR A O 1
ATOM 627 N N . ALA A 1 85 ? -3.448 -12.767 5.612 1.00 89.75 85 ALA A N 1
ATOM 628 C CA . ALA A 1 85 ? -3.010 -14.154 5.706 1.00 89.75 85 ALA A CA 1
ATOM 629 C C . ALA A 1 85 ? -4.113 -15.069 6.252 1.00 89.75 85 ALA A C 1
ATOM 631 O O . ALA A 1 85 ? -4.852 -14.697 7.162 1.00 89.75 85 ALA A O 1
ATOM 632 N N . ASP A 1 86 ? -4.156 -16.300 5.744 1.00 88.44 86 ASP A N 1
ATOM 633 C CA . ASP A 1 86 ? -5.098 -17.314 6.211 1.00 88.44 86 ASP A CA 1
ATOM 634 C C . ASP A 1 86 ? -4.927 -17.557 7.718 1.00 88.44 86 ASP A C 1
ATOM 636 O O . ASP A 1 86 ? -3.811 -17.690 8.220 1.00 88.44 86 ASP A O 1
ATOM 640 N N . GLN A 1 87 ? -6.052 -17.642 8.433 1.00 89.12 87 GLN A N 1
ATOM 641 C CA . GLN A 1 87 ? -6.123 -17.840 9.890 1.00 89.12 87 GLN A CA 1
ATOM 642 C C . GLN A 1 87 ? -5.541 -16.705 10.747 1.00 89.12 87 GLN A C 1
ATOM 644 O O . GLN A 1 87 ? -5.525 -16.824 11.973 1.00 89.12 87 GLN A O 1
ATOM 649 N N . TRP A 1 88 ? -5.107 -15.599 10.142 1.00 90.56 88 TRP A N 1
ATOM 650 C CA . TRP A 1 88 ? -4.759 -14.392 10.878 1.00 90.56 88 TRP A CA 1
ATOM 651 C C . TRP A 1 88 ? -5.968 -13.462 10.978 1.00 90.56 88 TRP A C 1
ATOM 653 O O . TRP A 1 88 ? -6.823 -13.443 10.093 1.00 90.56 88 TRP A O 1
ATOM 663 N N . PRO A 1 89 ? -6.072 -12.680 12.061 1.00 91.88 89 PRO A N 1
ATOM 664 C CA . PRO A 1 89 ? -7.151 -11.722 12.191 1.00 91.88 89 PRO A CA 1
ATOM 665 C C . PRO A 1 89 ? -7.015 -10.613 11.147 1.00 91.88 89 PRO A C 1
ATOM 667 O O . PRO A 1 89 ? -5.959 -9.969 11.091 1.00 91.88 89 PRO A O 1
ATOM 670 N N . PRO A 1 90 ? -8.072 -10.332 10.371 1.00 94.62 90 PRO A N 1
ATOM 671 C CA . PRO A 1 90 ? -8.072 -9.199 9.465 1.00 94.62 90 PRO A CA 1
ATOM 672 C C . PRO A 1 90 ? -7.963 -7.880 10.232 1.00 94.62 90 PRO A C 1
ATOM 674 O O . PRO A 1 90 ? -8.391 -7.745 11.385 1.00 94.62 90 PRO A O 1
ATOM 677 N N . LEU A 1 91 ? -7.392 -6.889 9.557 1.00 94.94 91 LEU A N 1
ATOM 678 C CA . LEU A 1 91 ? -7.358 -5.510 10.019 1.00 94.94 91 LEU A CA 1
ATOM 679 C C . LEU A 1 91 ? -8.574 -4.774 9.469 1.00 94.94 91 LEU A C 1
ATOM 681 O O . LEU A 1 91 ? -8.885 -4.902 8.286 1.00 94.94 91 LEU A O 1
ATOM 685 N N . PHE A 1 92 ? -9.221 -3.970 10.304 1.00 95.75 92 PHE A N 1
ATOM 686 C CA . PHE A 1 92 ? -10.381 -3.168 9.918 1.00 95.75 92 PHE A CA 1
ATOM 687 C C . PHE A 1 92 ? -10.131 -1.682 10.155 1.00 95.7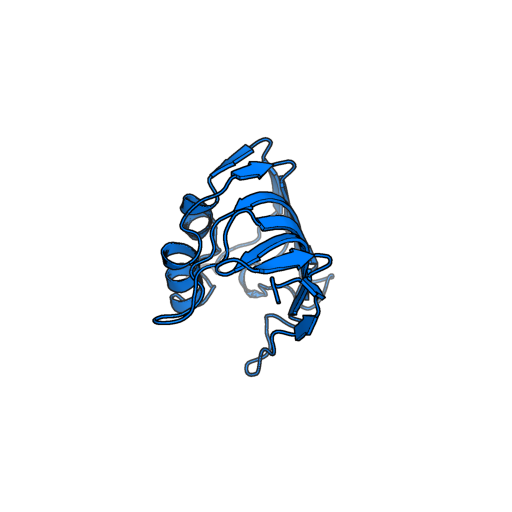5 92 PHE A C 1
ATOM 689 O O . PHE A 1 92 ? -9.222 -1.303 10.899 1.00 95.75 92 PHE A O 1
ATOM 696 N N . ASP A 1 93 ? -10.969 -0.856 9.526 1.00 95.56 93 ASP A N 1
ATOM 697 C CA . ASP A 1 93 ? -10.998 0.604 9.664 1.00 95.56 93 ASP A CA 1
ATOM 698 C C . ASP A 1 93 ? -9.620 1.266 9.528 1.00 95.56 93 ASP A C 1
ATOM 700 O O . ASP A 1 93 ? -9.320 2.293 10.149 1.00 95.56 93 ASP A O 1
ATOM 704 N N . LEU A 1 94 ? -8.765 0.672 8.691 1.00 96.44 94 LEU A N 1
ATOM 705 C CA . LEU A 1 94 ? -7.451 1.219 8.414 1.00 96.44 94 LEU A CA 1
ATOM 706 C C . LEU A 1 94 ? -7.614 2.554 7.680 1.00 96.44 94 LEU A C 1
ATOM 708 O O . LEU A 1 94 ? -8.338 2.662 6.680 1.00 96.44 94 LEU A O 1
ATOM 712 N N . GLY A 1 95 ? -6.927 3.571 8.187 1.00 97.25 95 GLY A N 1
ATOM 713 C CA . GLY A 1 95 ? -6.913 4.919 7.633 1.00 97.25 95 GLY A CA 1
ATOM 714 C C . GLY A 1 95 ? -5.489 5.444 7.573 1.00 97.25 95 GLY A C 1
ATOM 715 O O . GLY A 1 95 ? -4.793 5.465 8.590 1.00 97.25 95 GLY A O 1
ATOM 716 N N . GLY A 1 96 ? -5.035 5.856 6.391 1.00 96.62 96 GLY A N 1
ATOM 717 C CA . GLY A 1 96 ? -3.627 6.177 6.199 1.00 96.62 96 GLY A CA 1
ATOM 718 C C . GLY A 1 96 ? -3.233 6.560 4.785 1.00 96.62 96 GLY A C 1
ATOM 719 O O . GLY A 1 96 ? -4.073 6.788 3.916 1.00 96.62 96 GLY A O 1
ATOM 720 N N . GLU A 1 97 ? -1.927 6.613 4.563 1.00 97.19 97 GLU A N 1
ATOM 721 C CA . GLU A 1 97 ? -1.318 6.951 3.282 1.00 97.19 97 GLU A CA 1
ATOM 722 C C . GLU A 1 97 ? -0.414 5.814 2.812 1.00 97.19 97 GLU A C 1
ATOM 724 O O . GLU A 1 97 ? 0.297 5.196 3.604 1.00 97.19 97 GLU A O 1
ATOM 729 N N . LEU A 1 98 ? -0.436 5.546 1.510 1.00 96.19 98 LEU A N 1
ATOM 730 C CA . LEU A 1 98 ? 0.490 4.640 0.845 1.00 96.19 98 LEU A CA 1
ATOM 731 C C . LEU A 1 98 ? 1.325 5.439 -0.144 1.00 96.19 98 LEU A C 1
ATOM 733 O O . LEU A 1 98 ? 0.796 6.236 -0.924 1.00 96.19 98 LEU A O 1
ATOM 737 N N . ARG A 1 99 ? 2.631 5.187 -0.130 1.00 96.69 99 ARG A N 1
ATOM 738 C CA . ARG A 1 99 ? 3.608 5.786 -1.030 1.00 96.69 99 ARG A CA 1
ATOM 739 C C . ARG A 1 99 ? 4.488 4.711 -1.651 1.00 96.69 99 ARG A C 1
ATOM 741 O O . ARG A 1 99 ? 4.945 3.802 -0.965 1.00 96.69 99 ARG A O 1
ATOM 748 N N . ILE A 1 100 ? 4.742 4.843 -2.945 1.00 93.56 100 ILE A N 1
ATOM 749 C CA . ILE A 1 100 ? 5.770 4.093 -3.664 1.00 93.56 100 ILE A CA 1
ATOM 750 C C . ILE A 1 100 ? 6.678 5.106 -4.348 1.00 93.56 100 ILE A C 1
ATOM 752 O O . ILE A 1 100 ? 6.177 5.986 -5.049 1.00 93.56 100 ILE A O 1
ATOM 756 N N . ASP A 1 101 ? 7.986 4.972 -4.151 1.00 92.06 101 ASP A N 1
ATOM 757 C CA . ASP A 1 101 ? 9.009 5.757 -4.845 1.00 92.06 101 ASP A CA 1
ATOM 758 C C . ASP A 1 101 ? 10.117 4.821 -5.353 1.00 92.06 101 ASP A C 1
ATOM 760 O O . ASP A 1 101 ? 10.906 4.254 -4.588 1.00 92.06 101 ASP A O 1
ATOM 764 N N . GLY A 1 102 ? 10.098 4.579 -6.666 1.00 88.50 102 GLY A N 1
ATOM 765 C CA . GLY A 1 102 ? 10.927 3.574 -7.323 1.00 88.50 102 GLY A CA 1
ATOM 766 C C . GLY A 1 102 ? 10.695 2.182 -6.716 1.00 88.50 102 GLY A C 1
ATOM 767 O O . GLY A 1 102 ? 9.580 1.659 -6.815 1.00 88.50 102 GLY A O 1
ATOM 768 N N . PRO A 1 103 ? 11.713 1.564 -6.090 1.00 86.88 103 PRO A N 1
ATOM 769 C CA . PRO A 1 103 ? 11.580 0.261 -5.448 1.00 86.88 103 PRO A CA 1
ATOM 770 C C . PRO A 1 103 ? 11.074 0.321 -3.997 1.00 86.88 103 PRO A C 1
ATOM 772 O O . PRO A 1 103 ? 10.839 -0.740 -3.421 1.00 86.88 103 PRO A O 1
ATOM 775 N N . HIS A 1 104 ? 10.919 1.504 -3.397 1.00 90.94 104 HIS A N 1
ATOM 776 C CA . HIS A 1 104 ? 10.535 1.648 -1.992 1.00 90.94 104 HIS A CA 1
ATOM 777 C C . HIS A 1 104 ? 9.018 1.731 -1.858 1.00 90.94 104 HIS A C 1
ATOM 779 O O . HIS A 1 104 ? 8.373 2.496 -2.574 1.00 90.94 104 HIS A O 1
ATOM 785 N N . LEU A 1 105 ? 8.455 0.989 -0.908 1.00 93.75 105 LEU A N 1
ATOM 786 C CA . LEU A 1 105 ? 7.052 1.081 -0.510 1.00 93.75 105 LEU A CA 1
ATOM 787 C C . LEU A 1 105 ? 6.977 1.500 0.955 1.00 93.75 105 LEU A C 1
ATOM 789 O O . LEU A 1 105 ? 7.655 0.922 1.801 1.00 93.75 105 LEU A O 1
ATOM 793 N N . THR A 1 106 ? 6.115 2.465 1.256 1.00 96.69 106 THR A N 1
ATOM 794 C CA . THR A 1 106 ? 5.837 2.929 2.615 1.00 96.69 106 THR A CA 1
ATOM 795 C C . THR A 1 106 ? 4.336 3.067 2.809 1.00 96.69 106 THR A C 1
ATOM 797 O O . THR A 1 106 ? 3.630 3.586 1.945 1.00 96.69 106 THR A O 1
ATOM 800 N N . VAL A 1 107 ? 3.848 2.605 3.951 1.00 95.94 107 VAL A N 1
ATOM 801 C CA . VAL A 1 107 ? 2.465 2.739 4.392 1.00 95.94 107 VAL A CA 1
ATOM 802 C C . VAL A 1 107 ? 2.479 3.335 5.787 1.00 95.94 107 VAL A C 1
ATOM 804 O O . VAL A 1 107 ? 3.135 2.808 6.680 1.00 95.94 107 VAL A O 1
ATOM 807 N N . GLU A 1 108 ? 1.736 4.416 5.974 1.00 96.62 108 GLU A N 1
ATOM 808 C CA . GLU A 1 108 ? 1.545 5.053 7.271 1.00 96.62 108 GLU A CA 1
ATOM 809 C C . GLU A 1 108 ? 0.057 5.037 7.610 1.00 96.62 108 GLU A C 1
ATOM 811 O O . GLU A 1 108 ? -0.731 5.783 7.025 1.00 96.62 108 GLU A O 1
ATOM 816 N N . ALA A 1 109 ? -0.340 4.177 8.545 1.00 95.19 109 ALA A N 1
ATOM 817 C CA . ALA A 1 109 ? -1.703 4.097 9.045 1.00 95.19 109 ALA A CA 1
ATOM 818 C C . ALA A 1 109 ? -1.819 4.803 10.401 1.00 95.19 109 ALA A C 1
ATOM 820 O O . ALA A 1 109 ? -1.109 4.518 11.364 1.00 95.19 109 ALA A O 1
ATOM 821 N N . ARG A 1 110 ? -2.744 5.758 10.467 1.00 94.81 110 ARG A N 1
ATOM 822 C CA . ARG A 1 110 ? -3.033 6.566 11.658 1.00 94.81 110 ARG A CA 1
ATOM 823 C C . ARG A 1 110 ? -4.117 5.933 12.516 1.00 94.81 110 ARG A C 1
ATOM 825 O O . ARG A 1 110 ? -4.114 6.123 13.726 1.00 94.81 110 ARG A O 1
ATOM 832 N N . THR A 1 111 ? -5.023 5.202 11.876 1.00 94.88 111 THR A N 1
ATOM 833 C CA . THR A 1 111 ? -6.108 4.470 12.521 1.00 94.88 111 THR A CA 1
ATOM 834 C C . THR A 1 111 ? -6.133 3.046 12.010 1.00 94.88 111 THR A C 1
ATOM 836 O O . THR A 1 111 ? -5.789 2.777 10.856 1.00 94.88 111 THR A O 1
ATOM 839 N N . GLY A 1 112 ? -6.583 2.146 12.865 1.00 94.75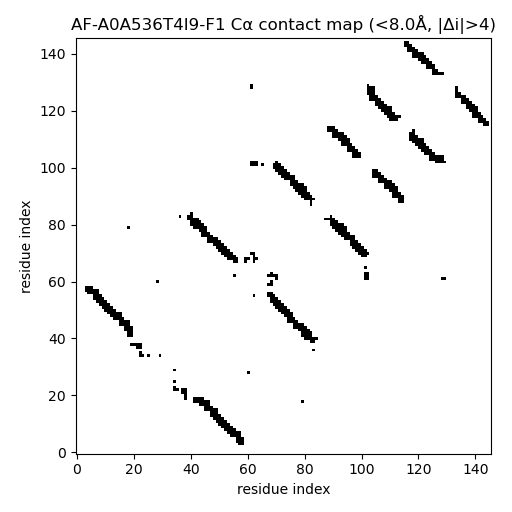 112 GLY A N 1
ATOM 840 C CA . GLY A 1 112 ? -6.814 0.763 12.522 1.00 94.75 112 GLY A CA 1
ATOM 841 C C . GLY A 1 112 ? -7.300 -0.009 13.727 1.00 94.75 112 GLY A C 1
ATOM 842 O O . GLY A 1 112 ? -7.283 0.483 14.856 1.00 94.75 112 GLY A O 1
ATOM 843 N N . ARG A 1 113 ? -7.727 -1.238 13.490 1.00 94.56 113 ARG A N 1
ATOM 844 C CA . ARG A 1 113 ? -8.124 -2.141 14.561 1.00 94.56 113 ARG A CA 1
ATOM 845 C C . ARG A 1 113 ? -7.899 -3.582 14.152 1.00 94.56 113 ARG A C 1
ATOM 847 O O . ARG A 1 113 ? -8.128 -3.961 13.004 1.00 94.56 113 ARG A O 1
ATOM 854 N N . VAL A 1 114 ? -7.487 -4.377 15.124 1.00 93.62 114 VAL A N 1
ATOM 855 C CA . VAL A 1 114 ? -7.380 -5.830 15.025 1.00 93.62 114 VAL A CA 1
ATOM 856 C C . VAL A 1 114 ? -8.096 -6.406 16.238 1.00 93.62 114 VAL A C 1
ATOM 858 O O . VAL A 1 114 ? -7.824 -6.006 17.368 1.00 93.62 114 VAL A O 1
ATOM 861 N N . PHE A 1 115 ? -9.082 -7.277 16.020 1.00 89.94 115 PHE A N 1
ATOM 862 C CA . PHE A 1 115 ? -10.019 -7.691 17.074 1.00 89.94 115 PHE A CA 1
ATOM 863 C C . PHE A 1 115 ? -10.667 -6.488 17.804 1.00 89.94 115 PHE A C 1
ATOM 865 O O . PHE A 1 115 ? -11.362 -5.682 17.176 1.00 89.94 115 PHE A O 1
ATOM 872 N N . SER A 1 116 ? -10.455 -6.382 19.121 1.00 86.62 116 SER A N 1
ATOM 873 C CA . SER A 1 116 ? -10.881 -5.298 20.015 1.00 86.62 116 SER A CA 1
ATOM 874 C C . SER A 1 116 ? -9.769 -4.288 20.324 1.00 86.62 116 SER A C 1
ATOM 876 O O . SER A 1 116 ? -9.972 -3.397 21.144 1.00 86.62 116 SER A O 1
ATOM 878 N N . THR A 1 117 ? -8.603 -4.423 19.692 1.00 91.62 117 THR A N 1
ATOM 879 C CA . THR A 1 117 ? -7.422 -3.593 19.938 1.00 91.62 117 THR A CA 1
ATOM 880 C C . THR A 1 117 ? -7.344 -2.484 18.901 1.00 91.62 117 THR A C 1
ATOM 882 O O . THR A 1 117 ? -7.372 -2.746 17.693 1.00 91.62 117 THR A O 1
ATOM 885 N N . ALA A 1 118 ? -7.233 -1.243 19.370 1.00 93.06 118 ALA A N 1
ATOM 886 C CA . ALA A 1 118 ? -7.010 -0.094 18.505 1.00 93.06 118 ALA A CA 1
ATOM 887 C C . ALA A 1 118 ? -5.533 -0.030 18.101 1.00 93.06 118 ALA A C 1
ATOM 889 O O . ALA A 1 118 ? -4.646 -0.186 18.941 1.00 93.06 118 ALA A O 1
ATOM 890 N N . LEU A 1 119 ? -5.287 0.201 16.815 1.00 92.00 119 LEU A N 1
ATOM 891 C CA . LEU A 1 119 ? -3.965 0.414 16.243 1.00 92.00 119 LEU A CA 1
ATOM 892 C C . LEU A 1 119 ? -3.786 1.898 15.934 1.00 92.00 119 LEU A C 1
ATOM 894 O O . LEU A 1 119 ? -4.662 2.528 15.331 1.00 92.00 119 LEU A O 1
ATOM 898 N N . SER A 1 120 ? -2.629 2.434 16.295 1.00 92.00 120 SER A N 1
ATOM 899 C CA . SER A 1 120 ? -2.243 3.809 15.999 1.00 92.00 120 SER A CA 1
ATOM 900 C C . SER A 1 120 ? -0.783 3.886 15.582 1.00 92.00 120 SER A C 1
ATOM 902 O O . SER A 1 120 ? 0.033 3.039 15.936 1.00 92.00 120 SER A O 1
ATOM 904 N N . GLN A 1 121 ? -0.462 4.924 14.808 1.00 91.19 121 GLN A N 1
ATOM 905 C CA . GLN A 1 121 ? 0.909 5.230 14.383 1.00 91.19 121 GLN A CA 1
ATOM 906 C C . GLN A 1 121 ? 1.639 4.046 13.724 1.00 91.19 121 GLN A C 1
ATOM 908 O O . GLN A 1 121 ? 2.837 3.852 13.915 1.00 91.19 121 GLN A O 1
ATOM 913 N N . VAL A 1 122 ? 0.919 3.248 12.936 1.00 93.00 122 VAL A N 1
ATOM 914 C CA . VAL A 1 122 ? 1.498 2.090 12.261 1.00 93.00 122 VAL A CA 1
ATOM 915 C C . VAL A 1 122 ? 2.277 2.561 11.039 1.00 93.00 122 VAL A C 1
ATOM 917 O O . VAL A 1 122 ? 1.731 3.222 10.155 1.00 93.00 122 VAL A O 1
ATOM 920 N N . LYS A 1 123 ? 3.546 2.182 10.958 1.00 93.69 123 LYS A N 1
ATOM 921 C CA . LYS A 1 123 ? 4.407 2.355 9.794 1.00 93.69 123 LYS A CA 1
ATOM 922 C C . LYS A 1 123 ? 4.808 0.988 9.281 1.00 93.69 123 LYS A C 1
ATOM 924 O O . LYS A 1 123 ? 5.376 0.187 10.014 1.00 93.69 123 LYS A O 1
ATOM 929 N N . ALA A 1 124 ? 4.527 0.728 8.015 1.00 93.12 124 ALA A N 1
ATOM 930 C CA . ALA A 1 124 ? 4.996 -0.460 7.327 1.00 93.12 124 ALA A CA 1
ATOM 931 C C . ALA A 1 124 ? 5.809 -0.065 6.096 1.00 93.12 124 ALA A C 1
ATOM 933 O O . ALA A 1 124 ? 5.485 0.903 5.407 1.00 93.12 124 ALA A O 1
ATOM 934 N N . GLY A 1 125 ? 6.864 -0.815 5.802 1.00 92.94 125 GLY A N 1
ATOM 935 C CA . GLY A 1 125 ? 7.753 -0.499 4.696 1.00 92.94 125 GLY A CA 1
ATOM 936 C C . GLY A 1 125 ? 8.374 -1.724 4.048 1.00 92.94 125 GLY A C 1
ATOM 937 O O . GLY A 1 125 ? 8.640 -2.734 4.697 1.00 92.94 125 GLY A O 1
ATOM 938 N N . ILE A 1 126 ? 8.624 -1.608 2.747 1.00 91.12 126 ILE A N 1
ATOM 939 C CA . ILE A 1 126 ? 9.493 -2.508 1.992 1.00 91.12 126 ILE A CA 1
ATOM 940 C C . ILE A 1 126 ? 10.567 -1.634 1.357 1.00 91.12 126 ILE A C 1
ATOM 942 O O . ILE A 1 126 ? 10.261 -0.791 0.515 1.00 91.12 126 ILE A O 1
ATOM 946 N N . ALA A 1 127 ? 11.821 -1.837 1.761 1.00 89.00 127 ALA A N 1
ATOM 947 C CA . ALA A 1 127 ? 12.937 -1.032 1.273 1.00 89.00 127 ALA A CA 1
ATOM 948 C C . ALA A 1 127 ? 13.236 -1.281 -0.216 1.00 89.00 127 ALA A C 1
ATOM 950 O O . ALA A 1 127 ? 13.533 -0.347 -0.946 1.00 89.00 127 ALA A O 1
ATOM 951 N N . ASP A 1 128 ? 13.134 -2.527 -0.688 1.00 87.19 128 ASP A N 1
ATOM 952 C CA . ASP A 1 128 ? 13.365 -2.840 -2.100 1.00 87.19 128 ASP A CA 1
ATOM 953 C C . ASP A 1 128 ? 12.423 -3.936 -2.608 1.00 87.19 128 ASP A C 1
ATOM 955 O O . ASP A 1 128 ? 12.617 -5.128 -2.351 1.00 87.19 128 ASP A O 1
ATOM 959 N N . LEU A 1 129 ? 11.415 -3.537 -3.386 1.00 83.75 129 LEU A N 1
ATOM 960 C CA . LEU A 1 129 ? 10.446 -4.424 -4.036 1.00 83.75 129 LEU A CA 1
ATOM 961 C C . LEU A 1 129 ? 11.088 -5.422 -5.022 1.00 83.75 129 LEU A C 1
ATOM 963 O O . LEU A 1 129 ? 10.471 -6.437 -5.362 1.00 83.75 129 LEU A O 1
ATOM 967 N N . ARG A 1 130 ? 12.324 -5.185 -5.471 1.00 80.56 130 ARG A N 1
ATOM 968 C CA . ARG A 1 130 ? 13.047 -6.069 -6.402 1.00 80.56 130 ARG A CA 1
ATOM 969 C C . ARG A 1 130 ? 13.785 -7.195 -5.693 1.00 80.56 130 ARG A C 1
ATOM 971 O O . ARG A 1 130 ? 14.111 -8.188 -6.339 1.00 80.56 130 ARG A O 1
ATOM 978 N N . SER A 1 131 ? 14.059 -7.047 -4.396 1.00 81.75 131 SER A N 1
ATOM 979 C CA . SER A 1 131 ? 14.820 -8.043 -3.644 1.00 81.75 131 SER A CA 1
ATOM 980 C C . SER A 1 131 ? 14.123 -9.411 -3.710 1.00 81.75 131 SER A C 1
ATOM 982 O O . SER A 1 131 ? 12.903 -9.486 -3.560 1.00 81.75 131 SER A O 1
ATOM 984 N N . PRO A 1 132 ? 14.843 -10.524 -3.924 1.00 75.44 132 PRO A N 1
ATOM 985 C CA . PRO A 1 132 ? 14.248 -11.849 -3.756 1.00 75.44 132 PRO A CA 1
ATOM 986 C C . PRO A 1 132 ? 13.859 -12.095 -2.288 1.00 75.44 132 PRO A C 1
ATOM 988 O O . PRO A 1 132 ? 12.857 -12.752 -2.022 1.00 75.44 132 PRO A O 1
ATOM 991 N N . ASN A 1 133 ? 14.585 -11.475 -1.350 1.00 77.56 133 ASN A N 1
ATOM 992 C CA . ASN A 1 133 ? 14.386 -11.574 0.094 1.00 77.56 133 ASN A CA 1
ATOM 993 C C . ASN A 1 133 ? 13.708 -10.305 0.630 1.00 77.56 133 ASN A C 1
ATOM 995 O O . ASN A 1 133 ? 14.242 -9.636 1.513 1.00 77.56 133 ASN A O 1
ATOM 999 N N . ARG A 1 134 ? 12.569 -9.907 0.049 1.00 79.88 134 ARG A N 1
ATOM 1000 C CA . ARG A 1 134 ? 11.801 -8.753 0.551 1.00 79.88 134 ARG A CA 1
ATOM 1001 C C . ARG A 1 134 ? 11.437 -8.971 2.015 1.00 79.88 134 ARG A C 1
ATOM 1003 O O . ARG A 1 134 ? 10.761 -9.942 2.340 1.00 79.88 134 ARG A O 1
ATOM 1010 N N . ILE A 1 135 ? 11.839 -8.031 2.862 1.00 82.50 135 ILE A N 1
ATOM 1011 C CA . ILE A 1 135 ? 11.434 -7.968 4.263 1.00 82.50 135 ILE A CA 1
ATOM 1012 C C . ILE A 1 135 ? 10.396 -6.860 4.379 1.00 82.50 135 ILE A C 1
ATOM 1014 O O . ILE A 1 135 ? 10.609 -5.750 3.887 1.00 82.50 135 ILE A O 1
ATOM 1018 N N . VAL A 1 136 ? 9.276 -7.180 5.019 1.00 85.06 136 VAL A N 1
ATOM 1019 C CA . VAL A 1 136 ? 8.299 -6.182 5.443 1.00 85.06 136 VAL A CA 1
ATOM 1020 C C . VAL A 1 136 ? 8.690 -5.754 6.850 1.00 85.06 136 VAL A C 1
ATOM 1022 O O . VAL A 1 136 ? 8.720 -6.579 7.761 1.00 85.06 136 VAL A O 1
ATOM 1025 N N . GLN A 1 137 ? 9.024 -4.480 7.015 1.00 85.50 137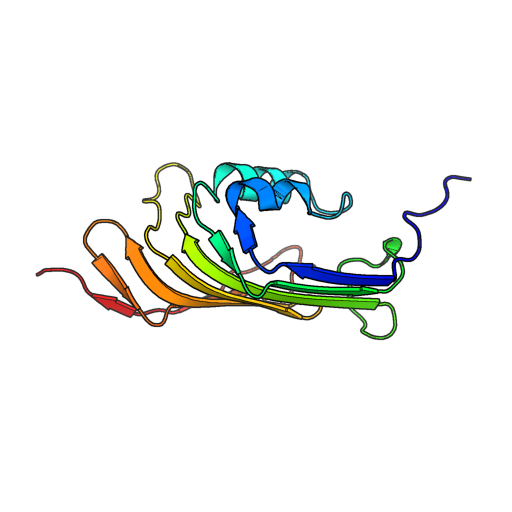 GLN A N 1
ATOM 1026 C CA . GLN A 1 137 ? 9.252 -3.875 8.323 1.00 85.50 137 GLN A CA 1
ATOM 1027 C C . GLN A 1 137 ? 7.946 -3.250 8.790 1.00 85.50 137 GLN A C 1
ATOM 1029 O O . GLN A 1 137 ? 7.289 -2.577 7.999 1.00 85.50 137 GLN A O 1
ATOM 1034 N N . ILE A 1 138 ? 7.555 -3.508 10.036 1.00 87.44 138 ILE A N 1
ATOM 1035 C CA . ILE A 1 138 ? 6.322 -2.984 10.624 1.00 87.44 138 ILE A CA 1
ATOM 1036 C C . ILE A 1 138 ? 6.641 -2.482 12.027 1.00 87.44 138 ILE A C 1
ATOM 1038 O O . ILE A 1 138 ? 7.188 -3.216 12.845 1.00 87.44 138 ILE A O 1
ATOM 1042 N N . GLU A 1 139 ? 6.260 -1.243 12.292 1.00 85.44 139 GLU A N 1
ATOM 1043 C CA . GLU A 1 139 ? 6.320 -0.582 13.589 1.00 85.44 139 GLU A CA 1
ATOM 1044 C C . GLU A 1 139 ? 4.938 0.004 13.877 1.00 85.44 139 GLU A C 1
ATOM 1046 O O . GLU A 1 139 ? 4.247 0.435 12.957 1.00 85.44 139 GLU A O 1
ATOM 1051 N N . GLY A 1 140 ? 4.494 0.009 15.129 1.00 84.19 140 GLY A N 1
ATOM 1052 C CA . GLY A 1 140 ? 3.200 0.584 15.472 1.00 84.19 140 GLY A CA 1
ATOM 1053 C C . GLY A 1 140 ? 2.840 0.410 16.934 1.00 84.19 140 GLY A C 1
ATOM 1054 O O . GLY A 1 140 ? 3.436 -0.397 17.648 1.00 84.19 140 GLY A O 1
ATOM 1055 N N . GLU A 1 141 ? 1.840 1.168 17.360 1.00 84.88 141 GLU A N 1
ATOM 1056 C CA . GLU A 1 141 ? 1.314 1.135 18.717 1.00 84.88 141 GLU A CA 1
ATOM 1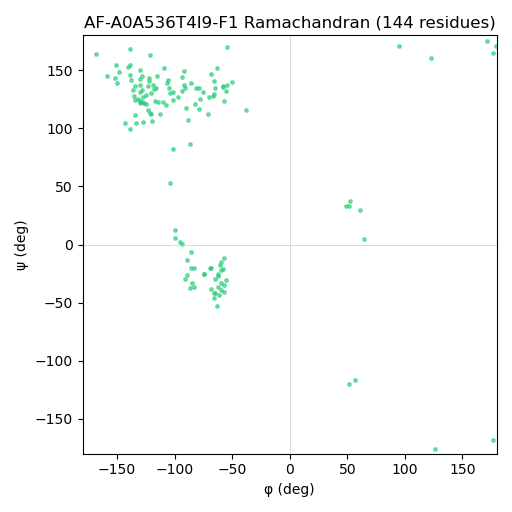057 C C . GLU A 1 141 ? -0.041 0.422 18.729 1.00 84.88 141 GLU A C 1
ATOM 1059 O O . GLU A 1 141 ? -0.862 0.577 17.819 1.00 84.88 141 GLU A O 1
ATOM 1064 N N . ALA A 1 142 ? -0.278 -0.368 19.775 1.00 83.38 142 ALA A N 1
ATOM 1065 C CA . ALA A 1 142 ? -1.515 -1.110 19.964 1.00 83.38 142 ALA A CA 1
ATOM 1066 C C . ALA A 1 142 ? -2.032 -0.901 21.391 1.00 83.38 142 ALA A C 1
ATOM 1068 O O . ALA A 1 142 ? -1.317 -1.165 22.357 1.00 83.38 142 ALA A O 1
ATOM 1069 N N . ALA A 1 143 ? -3.279 -0.449 21.521 1.00 78.12 143 ALA A N 1
ATOM 1070 C CA . ALA A 1 143 ? -3.948 -0.258 22.804 1.00 78.12 143 ALA A CA 1
ATOM 1071 C C . ALA A 1 143 ? -5.107 -1.256 22.938 1.00 78.12 143 ALA A C 1
ATOM 1073 O O . ALA A 1 143 ? -6.087 -1.192 22.189 1.00 78.12 143 ALA A O 1
ATOM 1074 N N . GLY A 1 144 ? -4.968 -2.204 23.867 1.00 64.31 144 GLY A N 1
ATOM 1075 C CA . GLY A 1 144 ? -5.968 -3.232 24.160 1.00 64.31 144 GLY A CA 1
ATOM 1076 C C . GLY A 1 144 ? -6.652 -3.001 25.514 1.00 64.31 144 GLY A C 1
ATOM 1077 O O . GLY A 1 144 ? -6.034 -2.416 26.405 1.00 64.31 144 GLY A O 1
ATOM 1078 N N . PRO A 1 145 ? -7.912 -3.441 25.687 1.00 63.62 145 PRO A N 1
ATOM 1079 C CA . PRO A 1 145 ? -8.551 -3.454 26.999 1.00 63.62 145 PRO A CA 1
ATOM 1080 C C . PRO A 1 145 ? -7.833 -4.444 27.934 1.00 63.62 145 PRO A C 1
ATOM 1082 O O . PRO A 1 145 ? -7.512 -5.558 27.517 1.00 63.62 145 PRO A O 1
ATOM 1085 N N . THR A 1 146 ? -7.568 -4.008 29.169 1.00 50.06 146 THR A N 1
ATOM 1086 C CA . THR A 1 146 ? -7.079 -4.842 30.284 1.00 50.06 146 THR A CA 1
ATOM 1087 C C . THR A 1 146 ? -8.194 -5.665 30.899 1.00 50.06 146 THR A C 1
ATOM 1089 O O . THR A 1 146 ? -9.295 -5.085 31.054 1.00 50.06 146 THR A O 1
#

Foldseek 3Di:
DPDAVDWDWDKDWDQKDWQLCVLVPDDPPDDVVVSVQSNPFFPGWMKGRWIWTWGAGPVCPLPPDVVRIWTWIKIWIFQTWTPRDPPAFIKTGWTWMWIDTRQKTKTFTQWIDGDQKTKGRKIWIFGGNPDPPTDIDIDTDIHHDD